Protein AF-A0AAW5MW83-F1 (afdb_monomer_lite)

pLDDT: mean 94.04, std 6.63, range [70.31, 98.62]

Foldseek 3Di:
DVDPDPVVCVVCVVVLVVLQVVLVVVCVVVVNPVVLVVLLVVVVVCVVVVNDDDQDDDPLLLHSSCCVSSSHVDDND

Secondary structure (DSSP, 8-state):
--S-SHHHHHHHHHHHHHHHHHHHHHHHHTT-HHHHHHHHHHHHHHHHTT----S--GGGGG-HHHHHTTS--S---

Radius of gyration: 13.72 Å; chains: 1; bounding box: 27×31×34 Å

Organism: NCBI:txid1499973

InterPro domains:
  IPR004805 Error-prone DNA polymerase/DNA polymerase III subunit alpha DnaE/PolC [PTHR32294] (9-77)
  IPR011708 Bacterial DNA polymerase III, alpha subunit, NTPase domain [PF07733] (12-77)

Structure (mmCIF, N/CA/C/O backbone):
data_AF-A0AAW5MW83-F1
#
_entry.id   AF-A0AAW5MW83-F1
#
loop_
_atom_site.group_PDB
_atom_site.id
_atom_site.type_symbol
_atom_site.label_atom_id
_atom_site.label_alt_id
_atom_site.label_comp_id
_atom_site.label_asym_id
_atom_site.label_entity_id
_atom_site.label_seq_id
_atom_site.pdbx_PDB_ins_code
_atom_site.Cartn_x
_atom_site.Cartn_y
_atom_site.Cartn_z
_atom_site.occupancy
_atom_site.B_iso_or_equiv
_atom_site.auth_seq_id
_atom_site.auth_comp_id
_atom_site.auth_asym_id
_atom_site.auth_atom_id
_atom_site.pdbx_PDB_model_num
ATOM 1 N N . PHE A 1 1 ? 8.431 -10.945 -6.435 1.00 70.31 1 PHE A N 1
ATOM 2 C CA . PHE A 1 1 ? 8.358 -10.797 -4.969 1.00 70.31 1 PHE A CA 1
ATOM 3 C C . PHE A 1 1 ? 9.501 -9.910 -4.531 1.00 70.31 1 PHE A C 1
ATOM 5 O O . PHE A 1 1 ? 10.564 -10.031 -5.125 1.00 70.31 1 PHE A O 1
ATOM 12 N N . LEU A 1 2 ? 9.263 -9.024 -3.562 1.00 86.06 2 LEU A N 1
ATOM 13 C CA . LEU A 1 2 ? 10.263 -8.089 -3.039 1.00 86.06 2 LEU A CA 1
ATOM 14 C C . LEU A 1 2 ? 11.538 -8.815 -2.572 1.00 86.06 2 LEU A C 1
ATOM 16 O O . LEU A 1 2 ? 12.633 -8.448 -2.977 1.00 86.06 2 LEU A O 1
ATOM 20 N N . PHE A 1 3 ? 11.369 -9.923 -1.847 1.00 93.00 3 PHE A N 1
ATOM 21 C CA . PHE A 1 3 ? 12.439 -10.863 -1.514 1.00 93.00 3 PHE A CA 1
ATOM 22 C C . PHE A 1 3 ? 12.222 -12.169 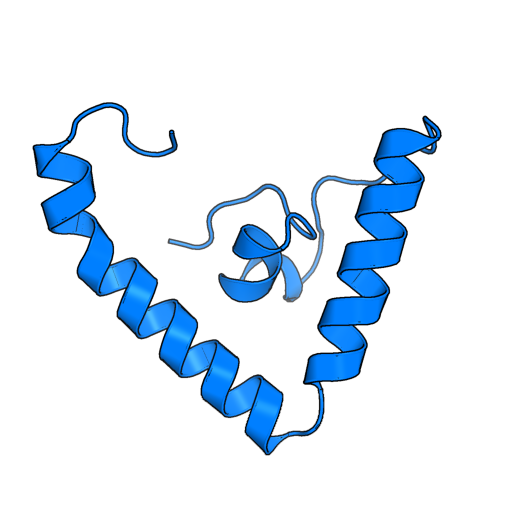-2.298 1.00 93.00 3 PHE A C 1
ATOM 24 O O . PHE A 1 3 ? 11.194 -12.838 -2.099 1.00 93.00 3 PHE A O 1
ATOM 31 N N . PRO A 1 4 ? 13.111 -12.523 -3.246 1.00 94.31 4 PRO A N 1
ATOM 32 C CA . PRO A 1 4 ? 12.990 -13.756 -4.023 1.00 94.31 4 PRO A CA 1
ATOM 33 C C . PRO A 1 4 ? 13.134 -15.024 -3.171 1.00 94.31 4 PRO A C 1
ATOM 35 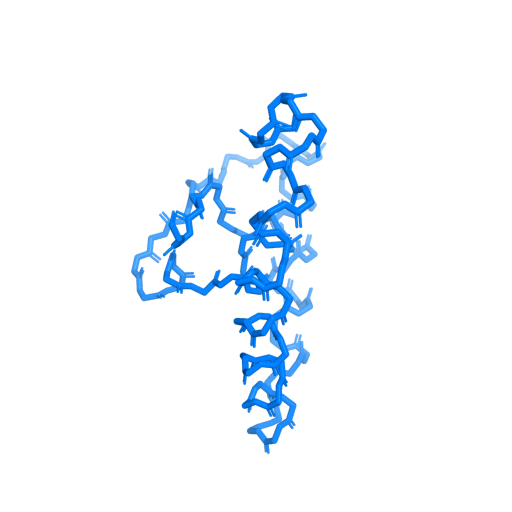O O . PRO A 1 4 ? 12.402 -15.989 -3.408 1.00 94.31 4 PRO A O 1
ATOM 38 N N . ASP A 1 5 ? 14.013 -14.999 -2.166 1.00 96.50 5 ASP A N 1
ATOM 39 C CA . ASP A 1 5 ? 14.272 -16.115 -1.254 1.00 96.50 5 ASP A CA 1
ATOM 40 C C . ASP A 1 5 ? 13.159 -16.282 -0.204 1.00 96.50 5 ASP A C 1
ATOM 42 O O . ASP A 1 5 ? 12.635 -15.309 0.341 1.00 96.50 5 ASP A O 1
ATOM 46 N N . GLU A 1 6 ? 12.753 -17.524 0.061 1.00 95.44 6 GLU A N 1
ATOM 47 C CA . GLU A 1 6 ? 11.649 -17.808 0.984 1.00 95.44 6 GLU A CA 1
ATOM 48 C C . GLU A 1 6 ? 12.048 -17.667 2.451 1.00 95.44 6 GLU A C 1
ATOM 50 O O . GLU A 1 6 ? 11.269 -17.124 3.237 1.00 95.44 6 GLU A O 1
ATOM 55 N N . GLU A 1 7 ? 13.253 -18.099 2.824 1.00 96.25 7 GLU A N 1
ATOM 56 C CA . GLU A 1 7 ? 13.714 -17.934 4.200 1.00 96.25 7 GLU A CA 1
ATOM 57 C C . GLU A 1 7 ? 13.882 -16.457 4.548 1.00 96.25 7 GLU A C 1
ATOM 59 O O . GLU A 1 7 ? 13.525 -16.036 5.648 1.00 96.25 7 GLU A O 1
ATOM 64 N N . GLU A 1 8 ? 14.404 -15.659 3.617 1.00 95.62 8 GLU A N 1
ATOM 65 C CA . GLU A 1 8 ? 14.507 -14.210 3.758 1.00 95.62 8 GLU A CA 1
ATOM 66 C C . GLU A 1 8 ? 13.125 -13.572 3.923 1.00 95.62 8 GLU A C 1
ATOM 68 O O . GLU A 1 8 ? 12.930 -12.780 4.848 1.00 95.62 8 GLU A O 1
ATOM 73 N N . ARG A 1 9 ? 12.131 -13.973 3.114 1.00 95.00 9 ARG A N 1
ATOM 74 C CA . ARG A 1 9 ? 10.740 -13.518 3.296 1.00 95.00 9 ARG A CA 1
ATOM 75 C C . ARG A 1 9 ? 10.215 -13.837 4.687 1.00 95.00 9 ARG A C 1
ATOM 77 O O . ARG A 1 9 ? 9.616 -12.968 5.309 1.00 95.00 9 ARG A O 1
ATOM 84 N N . LEU A 1 10 ? 10.412 -15.061 5.170 1.00 95.75 10 LEU A N 1
ATOM 85 C CA . LEU A 1 10 ? 9.925 -15.476 6.488 1.00 95.75 10 LEU A CA 1
ATOM 86 C C . LEU A 1 10 ? 10.622 -14.715 7.621 1.00 95.75 10 LEU A C 1
ATOM 88 O O . LEU A 1 10 ? 9.970 -14.371 8.602 1.00 95.75 10 LEU A O 1
ATOM 92 N N . LYS A 1 11 ? 11.915 -14.404 7.468 1.00 96.88 11 LYS A N 1
ATOM 93 C CA . LYS A 1 11 ? 12.679 -13.590 8.427 1.00 96.88 11 LYS A CA 1
ATOM 94 C C . LYS A 1 11 ? 12.213 -12.132 8.450 1.00 96.88 11 LYS A C 1
ATOM 96 O O . LYS A 1 11 ? 12.166 -11.541 9.522 1.00 96.88 11 LYS A O 1
ATOM 101 N N . ARG A 1 12 ? 11.867 -11.560 7.291 1.00 95.88 12 ARG A N 1
ATOM 102 C CA . ARG A 1 12 ? 11.418 -10.162 7.154 1.00 95.88 12 ARG A CA 1
ATOM 103 C C . ARG A 1 12 ? 9.947 -9.958 7.494 1.00 95.88 12 ARG A C 1
ATOM 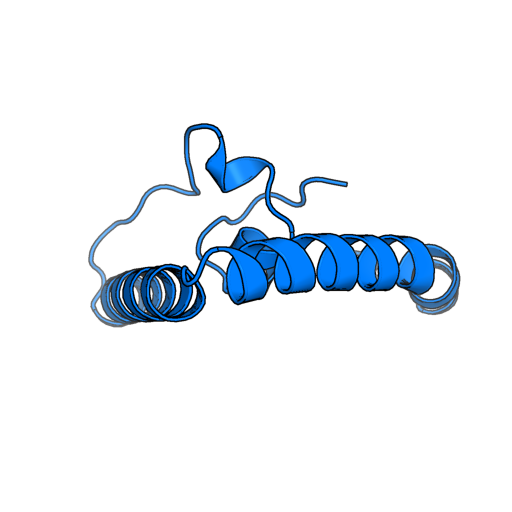105 O O . ARG A 1 12 ? 9.588 -8.907 8.005 1.00 95.88 12 ARG A O 1
ATOM 112 N N . ARG A 1 13 ? 9.092 -10.949 7.236 1.00 96.31 13 ARG A N 1
ATOM 113 C CA . ARG A 1 13 ? 7.633 -10.837 7.367 1.00 96.31 13 ARG A CA 1
ATOM 114 C C . ARG A 1 13 ? 7.144 -10.217 8.688 1.00 96.31 13 ARG A C 1
ATOM 116 O O . ARG A 1 13 ? 6.277 -9.355 8.591 1.00 96.31 13 ARG A O 1
ATOM 123 N N . PRO A 1 14 ? 7.684 -10.566 9.873 1.00 98.12 14 PRO A N 1
ATOM 124 C CA . PRO A 1 14 ? 7.250 -9.948 11.126 1.00 98.12 14 PRO A CA 1
ATOM 125 C C . PRO A 1 1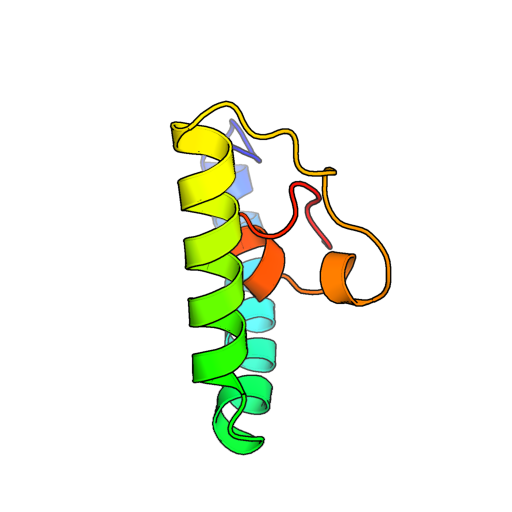4 ? 7.387 -8.418 11.133 1.00 98.12 14 PRO A C 1
ATOM 127 O O . PRO A 1 14 ? 6.462 -7.734 11.550 1.00 98.12 14 PRO A O 1
ATOM 130 N N . GLU A 1 15 ? 8.485 -7.877 10.592 1.00 97.94 15 GLU A N 1
ATOM 131 C CA . GLU A 1 15 ? 8.736 -6.428 10.510 1.00 97.94 15 GLU A CA 1
ATOM 132 C C . GLU A 1 15 ? 7.663 -5.709 9.670 1.00 97.94 15 GLU A C 1
ATOM 134 O O . GLU A 1 15 ? 7.173 -4.640 10.038 1.00 97.94 15 GLU A O 1
ATOM 139 N N . TYR A 1 16 ? 7.248 -6.329 8.561 1.00 98.19 16 TYR A N 1
ATOM 140 C CA . TYR A 1 16 ? 6.200 -5.803 7.683 1.00 98.19 16 TYR A CA 1
ATOM 141 C C . TYR A 1 16 ? 4.811 -5.932 8.313 1.00 98.19 16 TYR A C 1
ATOM 143 O O . TYR A 1 16 ? 4.033 -4.981 8.254 1.00 98.19 16 TYR A O 1
ATOM 151 N N . ASP A 1 17 ? 4.498 -7.082 8.916 1.00 98.38 17 ASP A N 1
ATOM 152 C CA . ASP A 1 17 ? 3.196 -7.335 9.542 1.00 98.38 17 ASP A CA 1
ATOM 153 C C . ASP A 1 17 ? 2.978 -6.368 10.731 1.00 98.38 17 ASP A C 1
ATOM 155 O O . ASP A 1 17 ? 1.945 -5.699 10.795 1.00 98.38 17 ASP A O 1
ATOM 159 N N . GLU A 1 18 ? 3.983 -6.177 11.598 1.00 98.50 18 GLU A N 1
ATOM 160 C CA . GLU A 1 18 ? 3.933 -5.223 12.723 1.00 98.50 18 GLU A CA 1
ATOM 161 C C . GLU A 1 18 ? 3.755 -3.771 12.255 1.00 98.50 18 GLU A C 1
ATOM 163 O O . GLU A 1 18 ? 2.949 -3.004 12.806 1.00 98.50 18 GLU A O 1
ATOM 168 N N . ARG A 1 19 ? 4.492 -3.375 11.208 1.00 98.31 19 ARG A N 1
ATOM 169 C CA . ARG A 1 19 ? 4.375 -2.035 10.629 1.00 98.31 19 ARG A CA 1
ATOM 170 C C . ARG A 1 19 ? 2.988 -1.812 10.024 1.00 98.31 19 ARG A C 1
ATOM 172 O O . ARG A 1 19 ? 2.408 -0.740 10.215 1.00 98.31 19 ARG A O 1
ATOM 179 N N . LEU A 1 20 ? 2.456 -2.810 9.320 1.00 98.44 20 LEU A N 1
ATOM 180 C CA . LEU A 1 20 ? 1.145 -2.746 8.680 1.00 98.44 20 LEU A CA 1
ATOM 181 C C . LEU A 1 20 ? 0.022 -2.644 9.718 1.00 98.44 20 LEU A C 1
ATOM 183 O O . LEU A 1 20 ? -0.866 -1.804 9.565 1.00 98.44 20 LEU A O 1
ATOM 187 N N . GLU A 1 21 ? 0.075 -3.439 10.788 1.00 98.62 21 GLU A N 1
ATOM 188 C CA . GLU A 1 21 ? -0.899 -3.383 11.884 1.00 98.62 21 GLU A CA 1
ATOM 189 C C . GLU A 1 21 ? -0.885 -2.027 12.594 1.00 98.62 21 GLU A C 1
ATOM 191 O O . GLU A 1 21 ? -1.946 -1.439 12.822 1.00 98.62 21 GLU A O 1
ATOM 196 N N . THR A 1 22 ? 0.306 -1.486 12.872 1.00 98.38 22 THR A N 1
ATOM 197 C CA . THR A 1 22 ? 0.456 -0.168 13.506 1.00 98.38 22 THR A CA 1
ATOM 198 C C . THR A 1 22 ? -0.194 0.932 12.662 1.00 98.38 22 THR A C 1
ATOM 200 O O . THR A 1 22 ? -0.962 1.749 13.178 1.00 98.38 22 THR A O 1
ATOM 203 N N . GLU A 1 23 ? 0.066 0.951 11.351 1.00 98.44 23 GLU A N 1
ATOM 204 C CA . GLU A 1 23 ? -0.535 1.931 10.442 1.00 98.44 23 GLU A CA 1
ATOM 205 C C . GLU A 1 23 ? -2.051 1.741 10.304 1.00 98.44 23 GLU A C 1
ATOM 207 O O . GLU A 1 23 ? -2.800 2.716 10.402 1.00 98.44 23 GLU A O 1
ATOM 212 N N . LEU A 1 24 ? -2.523 0.501 10.127 1.00 98.56 24 LEU A N 1
ATOM 213 C CA . LEU A 1 24 ? -3.952 0.192 10.022 1.00 98.56 24 LEU A CA 1
ATOM 214 C C . LEU A 1 24 ? -4.718 0.606 11.277 1.00 98.56 24 LEU A C 1
ATOM 216 O O . LEU A 1 24 ? -5.822 1.143 11.167 1.00 98.56 24 LEU A O 1
ATOM 220 N N . GLN A 1 25 ? -4.142 0.399 12.463 1.00 98.56 25 GLN A N 1
ATOM 221 C CA . GLN A 1 25 ? -4.754 0.830 13.714 1.00 98.56 25 GLN A CA 1
ATOM 222 C C . GLN A 1 25 ? -4.968 2.348 13.718 1.00 98.56 25 GLN A C 1
ATOM 224 O O . GLN A 1 25 ? -6.079 2.802 13.995 1.00 98.56 25 GLN A O 1
ATOM 229 N N . VAL A 1 26 ? -3.942 3.131 13.371 1.00 98.19 26 VAL A N 1
ATOM 230 C CA . VAL A 1 26 ? -4.033 4.600 13.327 1.00 98.19 26 VAL A CA 1
ATOM 231 C C . VAL A 1 26 ? -5.042 5.059 12.271 1.00 98.19 26 VAL A C 1
ATOM 233 O O . VAL A 1 26 ? -5.908 5.880 12.571 1.00 98.19 26 VAL A O 1
ATOM 236 N N . ILE A 1 27 ? -4.992 4.497 11.059 1.00 98.31 27 ILE A N 1
ATOM 237 C CA . ILE A 1 27 ? -5.915 4.832 9.960 1.00 98.31 27 ILE A CA 1
ATOM 238 C C . ILE A 1 27 ? -7.369 4.586 10.375 1.00 98.31 27 ILE A C 1
ATOM 240 O O . ILE A 1 27 ? -8.227 5.448 10.163 1.00 98.31 27 ILE A O 1
ATOM 244 N N . ASN A 1 28 ? -7.643 3.437 10.995 1.00 98.44 28 ASN A N 1
ATOM 245 C CA . ASN A 1 28 ? -8.983 3.072 11.445 1.00 98.44 28 ASN A CA 1
ATOM 246 C C . ASN A 1 28 ? -9.449 3.940 12.619 1.00 98.44 28 ASN A C 1
ATOM 248 O O . ASN A 1 28 ? -10.589 4.400 12.613 1.00 98.44 28 ASN A O 1
ATOM 252 N N . GLN A 1 29 ? -8.576 4.218 13.592 1.00 98.19 29 GLN A N 1
ATOM 253 C CA . GLN A 1 29 ? -8.896 5.077 14.739 1.00 98.19 29 GLN A CA 1
ATOM 254 C C . GLN A 1 29 ? -9.196 6.519 14.325 1.00 98.19 29 GLN A C 1
ATOM 256 O O . GLN A 1 29 ? -10.098 7.142 14.878 1.00 98.19 29 GLN A O 1
ATOM 261 N N . MET A 1 30 ? -8.469 7.047 13.339 1.00 98.12 30 MET A N 1
ATOM 262 C CA . MET A 1 30 ? -8.669 8.409 12.840 1.00 98.12 30 MET A CA 1
ATOM 263 C C . MET A 1 30 ? -9.820 8.534 11.830 1.00 98.12 30 MET A C 1
ATOM 265 O O . MET A 1 30 ? -10.139 9.645 11.413 1.00 98.12 30 MET A O 1
ATOM 269 N N . GLY A 1 31 ? -10.453 7.427 11.429 1.00 97.62 31 GLY A N 1
ATOM 270 C CA . GLY A 1 31 ? -11.563 7.451 10.475 1.00 97.62 31 GLY A CA 1
ATOM 271 C C . GLY A 1 31 ? -11.137 7.697 9.024 1.00 97.62 31 GLY A C 1
ATOM 272 O O . GLY A 1 31 ? -11.948 8.147 8.216 1.00 97.62 31 GLY A O 1
ATOM 273 N N . PHE A 1 32 ? -9.898 7.351 8.657 1.00 98.12 32 PHE A N 1
ATOM 274 C CA . PHE A 1 32 ? -9.387 7.473 7.287 1.00 98.12 32 PHE A CA 1
ATOM 275 C C . PHE A 1 32 ? -9.396 6.209 6.402 1.00 98.12 32 PHE A C 1
ATOM 277 O O . PHE A 1 32 ? -8.871 6.310 5.289 1.00 98.12 32 PHE A O 1
ATOM 284 N N . PRO A 1 33 ? -9.985 5.043 6.753 1.00 98.19 33 PRO A N 1
ATOM 285 C CA . PRO A 1 33 ? -9.885 3.882 5.867 1.00 98.19 33 PRO A CA 1
ATOM 286 C C . PRO A 1 33 ? -10.548 4.147 4.510 1.00 98.19 33 PRO A C 1
ATOM 288 O O . PRO A 1 33 ? -9.985 3.811 3.473 1.00 98.19 33 PRO A O 1
ATOM 291 N N . GLY A 1 34 ? -11.689 4.848 4.493 1.00 98.31 34 GLY A N 1
ATOM 292 C CA . GLY A 1 34 ? -12.377 5.215 3.252 1.00 98.31 34 GLY A CA 1
ATOM 293 C C . GLY A 1 34 ? -11.521 6.067 2.311 1.00 98.31 34 GLY A C 1
ATOM 294 O O . GLY A 1 34 ? -11.567 5.868 1.102 1.00 98.31 34 GLY A O 1
ATOM 295 N N . TYR A 1 35 ? -10.685 6.960 2.849 1.00 97.62 35 TYR A N 1
ATOM 296 C CA . TYR A 1 35 ? -9.771 7.768 2.040 1.00 97.62 35 TYR A CA 1
ATOM 297 C C . TYR A 1 35 ? -8.739 6.895 1.314 1.00 97.62 35 TYR A C 1
ATOM 299 O O . TYR A 1 35 ? -8.578 7.022 0.101 1.00 97.62 35 TYR A O 1
ATOM 307 N N . PHE A 1 36 ? -8.099 5.959 2.023 1.00 97.62 36 PHE A N 1
ATOM 308 C CA . PHE A 1 36 ? -7.144 5.025 1.417 1.00 97.62 36 PHE A CA 1
ATOM 309 C C . PHE A 1 36 ? -7.805 4.147 0.348 1.00 97.62 36 PHE A C 1
ATOM 311 O O . PHE A 1 36 ? -7.217 3.928 -0.709 1.00 97.62 36 PHE A O 1
ATOM 318 N N . LEU A 1 37 ? -9.039 3.692 0.587 1.00 98.31 37 LEU A N 1
ATOM 319 C CA . LEU A 1 37 ? -9.785 2.891 -0.386 1.00 98.31 37 LEU A CA 1
ATOM 320 C C . LEU A 1 37 ? -10.132 3.683 -1.656 1.00 98.31 37 LEU A C 1
ATOM 322 O O . LEU A 1 37 ? -9.957 3.162 -2.754 1.00 98.31 37 LEU A O 1
ATOM 326 N N . ILE A 1 38 ? -10.573 4.939 -1.523 1.00 97.88 38 ILE A N 1
ATOM 327 C CA . ILE A 1 38 ? -10.875 5.811 -2.671 1.00 97.88 38 ILE A CA 1
ATOM 328 C C . ILE A 1 38 ? -9.613 6.062 -3.504 1.00 97.88 38 ILE A C 1
ATOM 330 O O . ILE A 1 38 ? -9.642 5.941 -4.725 1.00 97.88 38 ILE A O 1
ATOM 334 N N . VAL A 1 39 ? -8.492 6.396 -2.854 1.00 96.19 39 VAL A N 1
ATOM 335 C CA . VAL A 1 39 ? -7.232 6.673 -3.561 1.00 96.19 39 VAL A CA 1
ATOM 336 C C . VAL A 1 39 ? -6.703 5.418 -4.258 1.00 96.19 39 VAL A C 1
ATOM 338 O O . VAL A 1 39 ? -6.275 5.503 -5.407 1.00 96.19 39 VAL A O 1
ATOM 341 N N . MET A 1 40 ? -6.762 4.257 -3.598 1.00 97.00 40 MET A N 1
ATOM 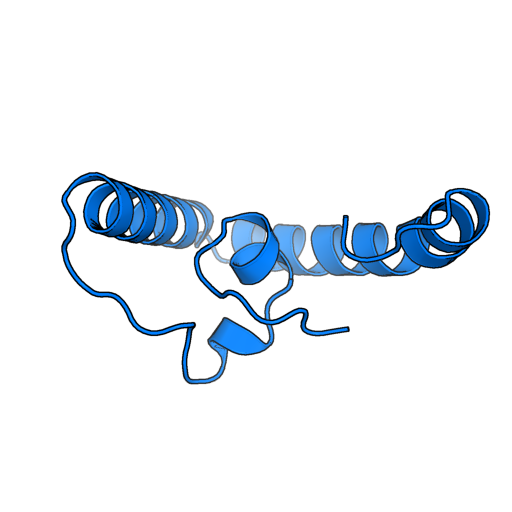342 C CA . MET A 1 40 ? -6.408 2.974 -4.212 1.00 97.00 40 MET A CA 1
ATOM 343 C C . MET A 1 40 ? -7.218 2.720 -5.485 1.00 97.00 40 MET A C 1
ATOM 345 O O . MET A 1 40 ? -6.631 2.392 -6.516 1.00 97.00 40 MET A O 1
ATOM 349 N N . GLU A 1 41 ? -8.544 2.860 -5.417 1.00 98.06 41 GLU A N 1
ATOM 350 C CA . GLU A 1 41 ? -9.426 2.597 -6.557 1.00 98.06 41 GLU A CA 1
ATOM 351 C C . GLU A 1 41 ? -9.096 3.533 -7.723 1.00 98.06 41 GLU A C 1
ATOM 353 O O . GLU A 1 41 ? -8.855 3.062 -8.833 1.00 98.06 41 GLU A O 1
ATOM 358 N N . PHE A 1 42 ? -8.935 4.830 -7.451 1.00 96.81 42 PHE A N 1
ATOM 359 C CA . PHE A 1 42 ? -8.598 5.818 -8.472 1.00 96.81 42 PHE A CA 1
ATOM 360 C C . PHE A 1 42 ? -7.260 5.526 -9.170 1.00 96.81 42 PHE A C 1
ATOM 362 O O . PHE A 1 42 ? -7.145 5.647 -10.395 1.00 96.81 42 PHE A O 1
ATOM 369 N N . ILE A 1 43 ? -6.235 5.129 -8.407 1.00 94.81 43 ILE A N 1
ATOM 370 C CA . ILE A 1 43 ? -4.924 4.760 -8.958 1.00 94.81 43 ILE A CA 1
ATOM 371 C C . ILE A 1 43 ? -5.028 3.488 -9.802 1.00 94.81 43 ILE A C 1
ATOM 373 O O . ILE A 1 43 ? -4.467 3.442 -10.899 1.00 94.81 43 ILE A O 1
ATOM 377 N N . GLN A 1 44 ? -5.746 2.472 -9.319 1.00 96.44 44 GLN A N 1
ATOM 378 C CA . GLN A 1 44 ? -5.924 1.219 -10.048 1.00 96.44 44 GLN A CA 1
ATOM 379 C C . GLN A 1 44 ? -6.690 1.453 -11.356 1.00 96.44 44 GLN A C 1
ATOM 381 O O . GLN A 1 44 ? -6.200 1.068 -12.416 1.00 96.44 44 GLN A O 1
ATOM 386 N N . TRP A 1 45 ? -7.805 2.187 -11.310 1.00 98.00 45 TRP A N 1
ATOM 387 C CA . TRP A 1 45 ? -8.566 2.573 -12.498 1.00 98.00 45 TRP A CA 1
ATOM 388 C C . TRP A 1 45 ? -7.701 3.338 -13.504 1.00 98.00 45 TRP A C 1
ATOM 390 O O . TRP A 1 45 ? -7.729 3.045 -14.699 1.00 98.00 45 TRP A O 1
ATOM 400 N N . SER A 1 46 ? -6.887 4.288 -13.034 1.00 97.00 46 SER A N 1
ATOM 401 C CA . SER A 1 46 ? -6.003 5.069 -13.907 1.00 97.00 46 SER A CA 1
ATOM 402 C C . SER A 1 46 ? -4.997 4.173 -14.637 1.00 97.00 46 SER A C 1
ATOM 404 O O . SER A 1 46 ? -4.843 4.291 -15.854 1.00 97.00 46 SER A O 1
ATOM 406 N N . LYS A 1 47 ? -4.369 3.229 -13.917 1.00 93.62 47 LYS A N 1
ATOM 407 C CA . LYS A 1 47 ? -3.448 2.231 -14.489 1.00 93.62 47 LYS A CA 1
ATOM 408 C C . LYS A 1 47 ? -4.159 1.359 -15.535 1.00 93.62 47 LYS A C 1
ATOM 410 O O . LYS A 1 47 ? -3.630 1.188 -16.632 1.00 93.62 47 LYS A O 1
ATOM 415 N N . ASP A 1 48 ? -5.368 0.885 -15.236 1.00 97.12 48 ASP A N 1
ATOM 416 C CA . ASP A 1 48 ? -6.153 0.016 -16.127 1.00 97.12 48 ASP A CA 1
ATOM 417 C C . ASP A 1 48 ? -6.616 0.731 -17.410 1.00 97.12 48 ASP A C 1
ATOM 419 O O . ASP A 1 48 ? -6.768 0.101 -18.456 1.00 97.12 48 ASP A O 1
ATOM 423 N N . ASN A 1 49 ? -6.798 2.054 -17.354 1.00 98.00 49 ASN A N 1
ATOM 424 C CA . ASN A 1 49 ? -7.268 2.875 -18.476 1.00 98.00 49 ASN A CA 1
ATOM 425 C C . ASN A 1 49 ? -6.140 3.631 -19.202 1.00 98.00 49 ASN A C 1
ATOM 427 O O . ASN A 1 49 ? -6.408 4.474 -20.057 1.00 98.00 49 ASN A O 1
ATOM 431 N N . GLY A 1 50 ? -4.875 3.350 -18.877 1.00 96.00 50 GLY A N 1
ATOM 432 C CA . GLY A 1 50 ? -3.724 3.995 -19.516 1.00 96.00 50 GLY A CA 1
ATOM 433 C C . GLY A 1 50 ? -3.564 5.480 -19.173 1.00 96.00 50 GLY A C 1
ATOM 434 O O . GLY A 1 50 ? -2.893 6.205 -19.908 1.00 96.00 50 GLY A O 1
ATOM 435 N N . VAL A 1 51 ? -4.160 5.943 -18.069 1.00 97.31 51 VAL A N 1
ATOM 436 C CA . VAL A 1 51 ? -3.978 7.298 -17.539 1.00 97.31 51 VAL A CA 1
ATOM 437 C C . VAL A 1 51 ? -2.703 7.321 -16.685 1.00 97.31 51 VAL A C 1
ATOM 439 O O . VAL A 1 51 ? -2.644 6.638 -15.659 1.00 97.31 51 VAL A O 1
ATOM 442 N N . PRO A 1 52 ? -1.664 8.090 -17.067 1.00 92.50 52 PRO A N 1
ATOM 443 C CA . PRO A 1 52 ? -0.404 8.101 -16.333 1.00 92.50 52 PRO A CA 1
ATOM 444 C C . PRO A 1 52 ? -0.567 8.635 -14.907 1.00 92.50 52 PRO A C 1
ATOM 446 O O . PRO A 1 52 ? -1.079 9.733 -14.695 1.00 92.50 52 PRO A O 1
ATOM 449 N N . VAL A 1 53 ? -0.047 7.886 -13.938 1.00 91.12 53 VAL A N 1
ATOM 450 C CA . VAL A 1 53 ? 0.056 8.282 -12.529 1.00 91.12 53 VAL A CA 1
ATOM 451 C C . VAL A 1 53 ? 1.513 8.184 -12.084 1.00 91.12 53 VAL A C 1
ATOM 453 O O . VAL A 1 53 ? 2.257 7.314 -12.536 1.00 91.12 53 VAL A O 1
ATOM 456 N N . GLY A 1 54 ? 1.956 9.116 -11.238 1.00 84.50 54 GLY A N 1
ATOM 457 C CA . GLY A 1 54 ? 3.315 9.089 -10.696 1.00 84.50 54 GLY A CA 1
ATOM 458 C C . GLY A 1 54 ? 3.506 7.956 -9.676 1.00 84.50 54 GLY A C 1
ATOM 459 O O . GLY A 1 54 ? 2.525 7.485 -9.109 1.00 84.50 54 GLY A O 1
ATOM 460 N N . PRO A 1 55 ? 4.754 7.573 -9.351 1.00 77.50 55 PRO A N 1
ATOM 461 C CA . PRO A 1 55 ? 5.055 6.414 -8.492 1.00 77.50 55 PRO A CA 1
ATOM 462 C C . PRO A 1 55 ? 4.789 6.641 -6.984 1.00 77.50 55 PRO A C 1
ATOM 464 O O . PRO A 1 55 ?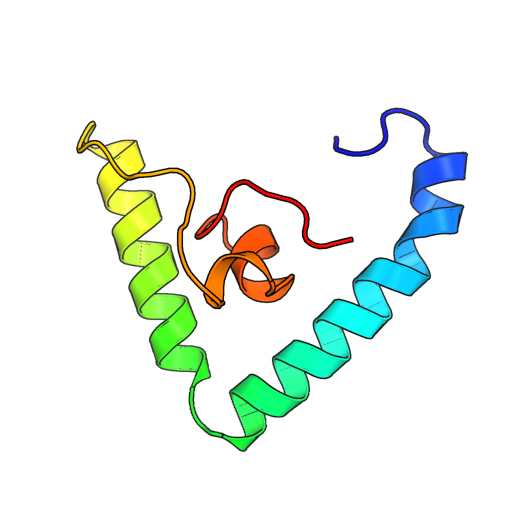 5.281 5.900 -6.134 1.00 77.50 55 PRO A O 1
ATOM 467 N N . GLY A 1 56 ? 4.056 7.702 -6.629 1.00 72.00 56 GLY A N 1
ATOM 468 C CA . GLY A 1 56 ? 3.911 8.212 -5.263 1.00 72.00 56 GLY A CA 1
ATOM 469 C C . GLY A 1 56 ? 4.872 9.369 -4.944 1.00 72.00 56 GLY A C 1
ATOM 470 O O . GLY A 1 56 ? 6.032 9.394 -5.370 1.00 72.00 56 GLY A O 1
ATOM 471 N N . ARG A 1 57 ? 4.385 10.385 -4.223 1.00 75.50 57 ARG A N 1
ATOM 472 C CA . ARG A 1 57 ? 5.146 11.567 -3.768 1.00 75.50 57 ARG A CA 1
ATOM 473 C C . ARG A 1 57 ? 4.673 11.997 -2.376 1.00 75.50 57 ARG A C 1
ATOM 475 O O . ARG A 1 57 ? 3.547 11.705 -1.987 1.00 75.50 57 ARG A O 1
ATOM 482 N N . GLY A 1 58 ? 5.518 12.742 -1.663 1.00 77.25 58 GLY A N 1
ATOM 483 C CA . GLY A 1 58 ? 5.196 13.291 -0.342 1.00 77.25 58 GLY A CA 1
ATOM 484 C C . GLY A 1 58 ? 5.233 12.250 0.780 1.00 77.25 58 GLY A C 1
ATOM 485 O O . GLY A 1 58 ? 5.803 11.173 0.621 1.00 77.25 58 GLY A O 1
ATOM 486 N N . SER A 1 59 ? 4.619 12.576 1.920 1.00 78.00 59 SER A N 1
ATOM 487 C CA . SER A 1 59 ? 4.593 11.721 3.120 1.00 78.00 59 SER A CA 1
ATOM 488 C C . SER A 1 59 ? 3.881 10.380 2.912 1.00 78.00 59 SER A C 1
ATOM 490 O O . SER A 1 59 ? 4.169 9.430 3.632 1.00 78.00 59 SER A O 1
ATOM 492 N N . GLY A 1 60 ? 3.009 10.270 1.903 1.00 78.06 60 GLY A N 1
ATOM 493 C CA . GLY A 1 60 ? 2.321 9.021 1.561 1.00 78.06 60 GLY A CA 1
ATOM 494 C C . GLY A 1 60 ? 3.260 7.892 1.123 1.00 78.06 60 GLY A C 1
ATOM 495 O O . GLY A 1 60 ? 2.942 6.732 1.352 1.00 78.06 60 GLY A O 1
ATOM 496 N N . ALA A 1 61 ? 4.441 8.211 0.577 1.00 85.69 61 ALA A N 1
ATOM 497 C CA . ALA A 1 61 ? 5.457 7.212 0.224 1.00 85.69 61 ALA A CA 1
ATOM 498 C C . ALA A 1 61 ? 6.109 6.541 1.445 1.00 85.69 61 ALA A C 1
ATOM 500 O O . ALA A 1 61 ? 6.769 5.523 1.292 1.00 85.69 61 ALA A O 1
ATOM 501 N N . GLY A 1 62 ? 5.926 7.098 2.647 1.00 93.25 62 GLY A N 1
ATOM 502 C CA . GLY A 1 62 ? 6.399 6.497 3.891 1.00 93.25 62 GLY A CA 1
ATOM 503 C C . GLY A 1 62 ? 5.418 5.507 4.524 1.00 93.25 62 GLY A C 1
ATOM 504 O O . GLY A 1 62 ? 5.738 4.983 5.585 1.00 93.25 62 GLY A O 1
ATOM 505 N N . SER A 1 63 ? 4.236 5.282 3.935 1.00 96.25 63 SER A N 1
ATOM 506 C CA . SER A 1 63 ? 3.214 4.372 4.470 1.00 96.25 63 SER A CA 1
ATOM 507 C C . SER A 1 63 ? 3.302 2.992 3.824 1.00 96.25 63 SER A C 1
ATOM 509 O O . SER A 1 63 ? 3.187 2.855 2.604 1.00 96.25 63 SER A O 1
ATOM 511 N N . LEU A 1 64 ? 3.430 1.958 4.656 1.00 97.44 64 LEU A N 1
ATOM 512 C CA . LEU A 1 64 ? 3.391 0.571 4.201 1.00 97.44 64 LEU A CA 1
ATOM 513 C C . LEU A 1 64 ? 1.987 0.171 3.728 1.00 97.44 64 LEU A C 1
ATOM 515 O O . LEU A 1 64 ? 1.860 -0.604 2.782 1.00 97.44 64 LEU A O 1
ATOM 519 N N . VAL A 1 65 ? 0.928 0.754 4.304 1.00 97.88 65 VAL A N 1
ATOM 520 C CA . VAL A 1 65 ? -0.447 0.586 3.802 1.00 97.88 65 VAL A CA 1
ATOM 521 C C . VAL A 1 65 ? -0.583 1.149 2.383 1.00 97.88 65 VAL A C 1
ATOM 523 O O . VAL A 1 65 ? -1.167 0.494 1.521 1.00 97.88 65 VAL A O 1
ATOM 526 N N . ALA A 1 66 ? -0.015 2.326 2.096 1.00 96.75 66 ALA A N 1
ATOM 527 C CA . ALA A 1 66 ? -0.047 2.898 0.747 1.00 96.75 66 ALA A CA 1
ATOM 528 C C . ALA A 1 66 ? 0.703 2.023 -0.277 1.00 96.75 66 ALA A C 1
ATOM 530 O O . ALA A 1 66 ? 0.207 1.822 -1.391 1.00 96.75 66 ALA A O 1
ATOM 531 N N . TYR A 1 67 ? 1.842 1.450 0.120 1.00 95.62 67 TYR A N 1
ATOM 532 C CA . TYR A 1 67 ? 2.580 0.483 -0.693 1.00 95.62 67 TYR A CA 1
ATOM 533 C C . TYR A 1 67 ? 1.767 -0.799 -0.944 1.00 95.62 67 TYR A C 1
ATOM 535 O O . TYR A 1 67 ? 1.595 -1.217 -2.090 1.00 95.62 67 TYR A O 1
ATOM 543 N N . ALA A 1 68 ? 1.179 -1.387 0.104 1.00 96.62 68 ALA A N 1
ATOM 544 C CA . ALA A 1 68 ? 0.381 -2.613 0.009 1.00 96.62 68 ALA A CA 1
ATOM 545 C C . ALA A 1 68 ? -0.852 -2.461 -0.904 1.00 96.62 68 ALA A C 1
ATOM 547 O O . ALA A 1 68 ? -1.219 -3.395 -1.619 1.00 96.62 68 ALA A O 1
ATOM 548 N N . LEU A 1 69 ? -1.463 -1.272 -0.923 1.00 96.75 69 LEU A N 1
ATOM 549 C CA . LEU A 1 69 ? -2.600 -0.936 -1.787 1.00 96.75 69 LEU A CA 1
ATOM 550 C C . LEU A 1 69 ? -2.184 -0.453 -3.190 1.00 96.75 69 LEU A C 1
ATOM 552 O O . LEU A 1 69 ? -3.039 -0.034 -3.968 1.00 96.75 69 LEU A O 1
ATOM 556 N N . LYS A 1 70 ? -0.888 -0.501 -3.534 1.00 93.81 70 LYS A N 1
ATOM 557 C CA . LYS A 1 70 ? -0.323 -0.039 -4.820 1.00 93.81 70 LYS A CA 1
ATOM 558 C C . LYS A 1 70 ? -0.604 1.435 -5.142 1.00 93.81 70 LYS A C 1
ATOM 560 O O . LYS A 1 70 ? -0.590 1.827 -6.316 1.00 93.81 70 LYS A O 1
ATOM 565 N N . ILE A 1 71 ? -0.854 2.240 -4.108 1.00 94.56 71 ILE A N 1
ATOM 566 C CA . ILE A 1 71 ? -0.952 3.703 -4.200 1.00 94.56 71 ILE A CA 1
ATOM 567 C C . ILE A 1 71 ? 0.446 4.281 -4.441 1.00 94.56 71 ILE A C 1
ATOM 569 O O . ILE A 1 71 ? 0.607 5.224 -5.215 1.00 94.56 71 ILE A O 1
ATOM 573 N N . THR A 1 72 ? 1.457 3.695 -3.800 1.00 93.31 72 THR A N 1
ATOM 574 C CA . THR A 1 72 ? 2.873 4.004 -4.007 1.00 93.31 72 THR A CA 1
ATOM 575 C C . THR A 1 72 ? 3.620 2.748 -4.431 1.00 93.31 72 THR A C 1
ATOM 577 O O . THR A 1 72 ? 3.249 1.642 -4.047 1.00 93.31 72 THR A O 1
ATOM 580 N N . ASP A 1 73 ? 4.688 2.915 -5.209 1.00 89.50 73 ASP A N 1
ATOM 581 C CA . ASP A 1 73 ? 5.479 1.788 -5.726 1.00 89.50 73 ASP A CA 1
ATOM 582 C C . ASP A 1 73 ? 6.820 1.610 -4.979 1.00 89.50 73 ASP A C 1
ATOM 584 O O . ASP A 1 73 ? 7.648 0.786 -5.365 1.00 89.50 73 ASP A O 1
ATOM 588 N N . LEU A 1 74 ? 7.045 2.386 -3.913 1.00 89.25 74 LEU A N 1
ATOM 589 C CA . LEU A 1 74 ? 8.235 2.320 -3.060 1.00 89.25 74 LEU A CA 1
ATOM 590 C C . LEU A 1 74 ? 7.931 1.567 -1.768 1.00 89.25 74 LEU A C 1
ATOM 592 O O . LEU A 1 74 ? 6.966 1.905 -1.083 1.00 89.25 74 LEU A O 1
ATOM 596 N N . ASP A 1 75 ? 8.784 0.595 -1.449 1.00 93.50 75 ASP A N 1
ATOM 597 C CA . ASP A 1 75 ? 8.817 -0.036 -0.134 1.00 93.50 75 ASP A CA 1
ATOM 598 C C . ASP A 1 75 ? 9.372 0.963 0.899 1.00 93.50 75 ASP A C 1
ATOM 600 O O . ASP A 1 75 ? 10.456 1.513 0.673 1.00 93.50 75 ASP A O 1
ATOM 604 N N . PRO A 1 76 ? 8.635 1.272 1.982 1.00 92.94 76 PRO A N 1
ATOM 605 C CA . PRO A 1 76 ? 9.093 2.201 3.011 1.00 92.94 76 PRO A CA 1
ATOM 606 C C . PRO A 1 76 ? 10.020 1.577 4.072 1.00 92.94 76 PRO A C 1
ATOM 608 O O . PRO A 1 76 ? 10.402 2.305 4.996 1.00 92.94 76 PRO A O 1
ATOM 611 N N . LEU A 1 77 ? 10.333 0.276 3.984 1.00 92.56 77 LEU A N 1
ATOM 612 C CA . LEU A 1 77 ? 11.236 -0.455 4.889 1.00 92.56 77 LEU A CA 1
ATOM 613 C C . LEU A 1 77 ? 12.587 -0.806 4.240 1.00 92.56 77 LEU A C 1
ATOM 615 O O . LEU A 1 77 ? 12.648 -0.978 3.003 1.00 92.56 77 LEU A O 1
#

Sequence (77 aa):
FLFPDEEERLKRRPEYDERLETELQVINQMGFPGYFLIVMEFIQWSKDNGVPVGPGRGSGAGSLVAYALKITDLDPL